Protein AF-A0A0G2HJC2-F1 (afdb_monomer_lite)

Structure (mmCIF, N/CA/C/O backbone):
data_AF-A0A0G2HJC2-F1
#
_entry.id   AF-A0A0G2HJC2-F1
#
loop_
_atom_site.group_PDB
_atom_site.id
_atom_site.type_symbol
_atom_site.label_atom_id
_atom_site.label_alt_id
_atom_site.label_comp_id
_atom_site.label_asym_id
_atom_site.label_entity_id
_atom_site.label_seq_id
_atom_site.pdbx_PDB_ins_code
_atom_site.Cartn_x
_atom_site.Cartn_y
_atom_site.Cartn_z
_atom_site.occupancy
_atom_site.B_iso_or_equiv
_atom_site.auth_seq_id
_atom_site.auth_comp_id
_atom_site.auth_asym_id
_atom_site.auth_atom_id
_atom_site.pdbx_PDB_model_num
ATOM 1 N N . THR A 1 1 ? 0.443 -3.033 -22.905 1.00 48.16 1 THR A N 1
ATOM 2 C CA . THR A 1 1 ? 1.133 -2.828 -21.617 1.00 48.16 1 THR A CA 1
ATOM 3 C C . THR A 1 1 ? 1.725 -4.152 -21.165 1.00 48.16 1 THR A C 1
ATOM 5 O O . THR A 1 1 ? 1.136 -4.862 -20.365 1.00 48.16 1 THR A O 1
ATOM 8 N N . SER A 1 2 ? 2.861 -4.552 -21.742 1.00 46.16 2 SER A N 1
ATOM 9 C CA . SER A 1 2 ? 3.611 -5.731 -21.277 1.00 46.16 2 SER A CA 1
ATOM 10 C C . SER A 1 2 ? 4.726 -5.290 -20.326 1.00 46.16 2 SER A C 1
ATOM 12 O O . SER A 1 2 ? 5.885 -5.673 -20.489 1.00 46.16 2 SER A O 1
ATOM 14 N N . ASP A 1 3 ? 4.375 -4.429 -19.371 1.00 52.62 3 ASP A N 1
ATOM 15 C CA . ASP A 1 3 ? 5.269 -4.036 -18.292 1.00 52.62 3 ASP A CA 1
ATOM 16 C C . ASP A 1 3 ? 5.336 -5.226 -17.352 1.00 52.62 3 ASP A C 1
ATOM 18 O O . ASP A 1 3 ? 4.391 -5.535 -16.629 1.00 52.62 3 ASP A O 1
ATOM 22 N N . ARG A 1 4 ? 6.432 -5.970 -17.455 1.00 57.59 4 ARG A N 1
ATOM 23 C CA . ARG A 1 4 ? 6.724 -7.124 -16.613 1.00 57.59 4 ARG A CA 1
ATOM 24 C C . ARG A 1 4 ? 6.809 -6.663 -15.160 1.00 57.59 4 ARG A C 1
ATOM 26 O O . ARG A 1 4 ? 7.878 -6.286 -14.704 1.00 57.59 4 ARG A O 1
ATOM 33 N N . SER A 1 5 ? 5.675 -6.663 -14.467 1.00 60.72 5 SER A N 1
ATOM 34 C CA . SER A 1 5 ? 5.560 -6.569 -13.010 1.00 60.72 5 SER A CA 1
ATOM 35 C C . SER A 1 5 ? 6.307 -5.401 -12.352 1.00 60.72 5 SER A C 1
ATOM 37 O O . SER A 1 5 ? 6.691 -5.509 -11.194 1.00 60.72 5 SER A O 1
ATOM 39 N N . LEU A 1 6 ? 6.536 -4.287 -13.057 1.00 76.00 6 LEU A N 1
ATOM 40 C CA . LEU A 1 6 ? 7.322 -3.168 -12.518 1.00 76.00 6 LEU A CA 1
ATOM 41 C C . LEU A 1 6 ? 6.575 -2.390 -11.429 1.00 76.00 6 LEU A C 1
ATOM 43 O O . LEU A 1 6 ? 7.219 -1.779 -10.582 1.00 76.00 6 LEU A O 1
ATOM 47 N N . ASN A 1 7 ? 5.240 -2.435 -11.424 1.00 85.94 7 ASN A N 1
ATOM 48 C CA . ASN A 1 7 ? 4.397 -1.703 -10.481 1.00 85.94 7 ASN A CA 1
ATOM 49 C C . ASN A 1 7 ? 3.275 -2.602 -9.949 1.00 85.94 7 ASN A C 1
ATOM 51 O O . ASN A 1 7 ? 2.595 -3.276 -10.724 1.00 85.94 7 ASN A O 1
ATOM 55 N N . VAL A 1 8 ? 3.059 -2.573 -8.636 1.00 90.56 8 VAL A N 1
ATOM 56 C CA . VAL A 1 8 ? 1.979 -3.272 -7.935 1.00 90.56 8 VAL A CA 1
ATOM 57 C C . VAL A 1 8 ? 1.151 -2.255 -7.163 1.00 90.56 8 VAL A C 1
ATOM 59 O O . VAL A 1 8 ? 1.692 -1.464 -6.393 1.00 90.56 8 VAL A O 1
ATOM 62 N N . ASN A 1 9 ? -0.169 -2.314 -7.332 1.00 90.81 9 ASN A N 1
ATOM 63 C CA . ASN A 1 9 ? -1.105 -1.529 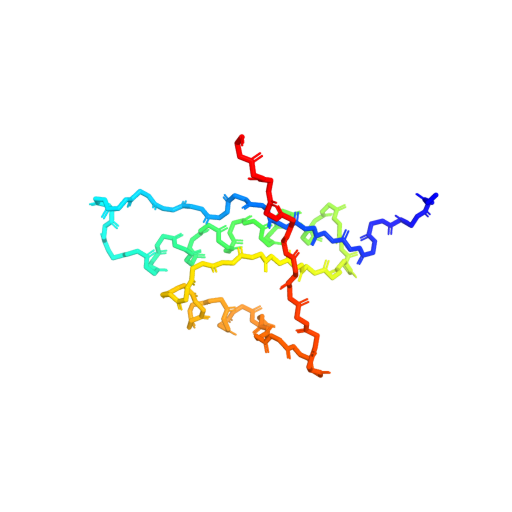-6.535 1.00 90.81 9 ASN A CA 1
ATOM 64 C C . ASN A 1 9 ? -1.790 -2.427 -5.513 1.00 90.81 9 ASN A C 1
ATOM 66 O O . ASN A 1 9 ? -2.372 -3.450 -5.879 1.00 90.81 9 ASN A O 1
ATOM 70 N N . LEU A 1 10 ? -1.729 -2.033 -4.244 1.00 90.88 10 LEU A N 1
ATOM 71 C CA . LEU A 1 10 ? -2.495 -2.667 -3.180 1.00 90.88 10 LEU A CA 1
ATOM 72 C C . LEU A 1 10 ? -3.776 -1.892 -2.950 1.00 90.88 10 LEU A C 1
ATOM 74 O O . LEU A 1 10 ? -3.750 -0.676 -2.766 1.00 90.88 10 LEU A O 1
ATOM 78 N N . TRP A 1 11 ? -4.879 -2.626 -2.959 1.00 88.44 11 TRP A N 1
ATOM 79 C CA . TRP A 1 11 ? -6.212 -2.052 -2.852 1.00 88.44 11 TRP A CA 1
ATOM 80 C C . TRP A 1 11 ? -6.788 -2.220 -1.445 1.00 88.44 11 TRP A C 1
ATOM 82 O O . TRP A 1 11 ? -7.272 -1.250 -0.875 1.00 88.44 11 TRP A O 1
ATOM 92 N N . ASP A 1 12 ? -6.648 -3.409 -0.849 1.00 86.56 12 ASP A N 1
ATOM 93 C CA . ASP A 1 12 ? -7.430 -3.793 0.335 1.00 86.56 12 ASP A CA 1
ATOM 94 C C . ASP A 1 12 ? -6.567 -4.102 1.573 1.00 86.56 12 ASP A C 1
ATOM 96 O O . ASP A 1 12 ? -6.635 -5.191 2.148 1.00 86.56 12 ASP A O 1
ATOM 100 N N . LEU A 1 13 ? -5.746 -3.144 2.020 1.00 89.81 13 LEU A N 1
ATOM 101 C CA . LEU A 1 13 ? -5.111 -3.2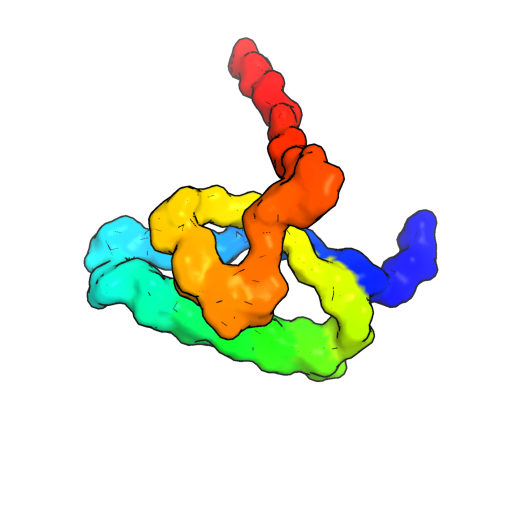43 3.340 1.00 89.81 13 LEU A CA 1
ATOM 102 C C . LEU A 1 13 ? -6.119 -2.835 4.421 1.00 89.81 13 LEU A C 1
ATOM 104 O O . LEU A 1 13 ? -6.343 -1.652 4.671 1.00 89.81 13 LEU A O 1
ATOM 108 N N . CYS A 1 14 ? -6.742 -3.826 5.058 1.00 91.62 14 CYS A N 1
ATOM 109 C CA . CYS A 1 14 ? -7.813 -3.595 6.020 1.00 91.62 14 CYS A CA 1
ATOM 110 C C . CYS A 1 14 ? -7.613 -4.388 7.316 1.00 91.62 14 CYS A C 1
ATOM 112 O O . CYS A 1 14 ? -7.225 -5.556 7.309 1.00 91.62 14 CYS A O 1
ATOM 114 N N . VAL A 1 15 ? -7.933 -3.732 8.428 1.00 93.94 15 VAL A N 1
ATOM 115 C CA . VAL A 1 15 ? -8.107 -4.318 9.758 1.00 93.94 15 VAL A CA 1
ATOM 116 C C . VAL A 1 15 ? -9.493 -3.886 10.227 1.00 93.94 15 VAL A C 1
ATOM 118 O O . VAL A 1 15 ? -9.858 -2.723 10.034 1.00 93.94 15 VAL A O 1
ATOM 121 N N . LEU A 1 16 ? -10.264 -4.819 10.785 1.00 93.50 16 LEU A N 1
ATOM 122 C CA . LEU A 1 16 ? -11.598 -4.534 11.316 1.00 93.50 16 LEU A CA 1
ATOM 123 C C . LEU A 1 16 ? -11.497 -3.571 12.508 1.00 93.50 16 LEU A C 1
ATOM 125 O O . LEU A 1 16 ? -10.541 -3.641 13.279 1.00 93.50 16 LEU A O 1
ATOM 129 N N . ASP A 1 17 ? -12.458 -2.658 12.646 1.00 90.94 17 ASP A N 1
ATOM 130 C CA . ASP A 1 17 ? -12.362 -1.543 13.602 1.00 90.94 17 ASP A CA 1
ATOM 131 C C . ASP A 1 17 ? -12.368 -2.006 15.080 1.00 90.94 17 ASP A C 1
ATOM 133 O O . ASP A 1 17 ? -11.823 -1.326 15.954 1.00 90.94 17 ASP A O 1
ATOM 137 N N . ASP A 1 18 ? -12.933 -3.185 15.361 1.00 95.69 18 ASP A N 1
ATOM 138 C CA . ASP A 1 18 ? -12.961 -3.827 16.681 1.00 95.69 18 ASP A CA 1
ATOM 139 C C . ASP A 1 18 ? -11.640 -4.525 17.058 1.00 95.69 18 ASP A C 1
ATOM 141 O O . ASP A 1 18 ? -11.431 -4.881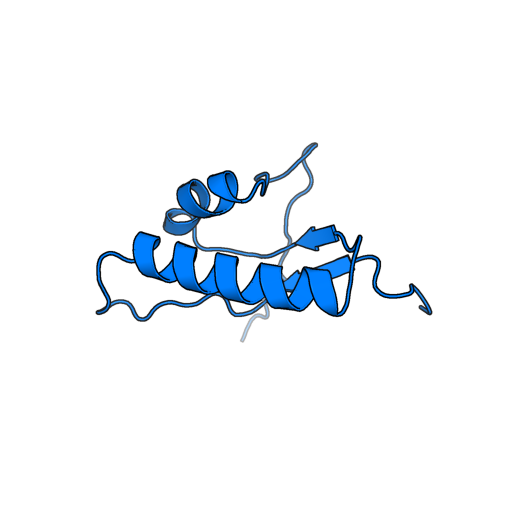 18.220 1.00 95.69 18 ASP A O 1
ATOM 145 N N . ILE A 1 19 ? -10.714 -4.683 16.108 1.00 94.88 19 ILE A N 1
ATOM 146 C CA . ILE A 1 19 ? -9.410 -5.305 16.333 1.00 94.88 19 ILE A CA 1
ATOM 147 C C . ILE A 1 19 ? -8.388 -4.248 16.759 1.00 94.88 19 ILE A C 1
ATOM 149 O O . ILE A 1 19 ? -8.038 -3.340 16.004 1.00 94.88 19 ILE A O 1
ATOM 153 N N . GLN A 1 20 ? -7.841 -4.411 17.968 1.00 94.69 20 GLN A N 1
ATOM 154 C CA . GLN A 1 20 ? -6.850 -3.500 18.541 1.00 94.69 20 GLN A CA 1
ATOM 155 C C . GLN A 1 20 ? -5.624 -4.240 19.120 1.00 94.69 20 GLN A C 1
ATOM 157 O O . GLN A 1 20 ? -5.762 -5.360 19.617 1.00 94.69 20 GLN A O 1
ATOM 162 N N . PRO A 1 21 ? -4.419 -3.630 19.083 1.00 94.75 21 PRO A N 1
ATOM 163 C CA . PRO A 1 21 ? -4.122 -2.348 18.438 1.00 94.75 21 PRO A CA 1
ATOM 164 C C . PRO A 1 21 ? -3.984 -2.502 16.914 1.00 94.75 21 PRO A C 1
ATOM 166 O O . PRO A 1 21 ? -3.216 -3.343 16.444 1.00 94.75 21 PRO A O 1
ATOM 169 N N . ARG A 1 22 ? -4.683 -1.661 16.136 1.00 94.88 22 ARG A N 1
ATOM 170 C CA . ARG A 1 22 ? -4.703 -1.705 14.658 1.00 94.88 22 ARG A CA 1
ATOM 171 C C . ARG A 1 22 ? -3.307 -1.793 14.022 1.00 94.88 22 ARG A C 1
ATOM 173 O O . ARG A 1 22 ? -3.077 -2.633 13.152 1.00 94.88 22 ARG A O 1
ATOM 180 N N . SER A 1 23 ? -2.360 -0.982 14.498 1.00 95.75 23 SER A N 1
ATOM 181 C CA . SER A 1 23 ? -0.987 -0.909 13.971 1.00 95.75 23 SER A CA 1
ATOM 182 C C . SER A 1 23 ? -0.242 -2.246 14.022 1.00 95.75 23 SER A C 1
ATOM 184 O O . SER A 1 23 ? 0.489 -2.581 13.092 1.00 95.75 23 SER A O 1
ATOM 186 N N . HIS A 1 24 ? -0.469 -3.060 15.058 1.00 97.06 24 HIS A N 1
ATOM 187 C CA . HIS A 1 24 ? 0.149 -4.382 15.167 1.00 97.06 24 HIS A CA 1
ATOM 188 C C . HIS A 1 24 ? -0.296 -5.307 14.028 1.00 97.06 24 HIS A C 1
ATOM 190 O O . HIS A 1 24 ? 0.519 -6.010 13.431 1.00 97.06 24 HIS A O 1
ATOM 196 N N . TYR A 1 25 ? -1.582 -5.277 13.686 1.00 97.06 25 TYR A N 1
ATOM 197 C CA . TYR A 1 25 ? -2.125 -6.104 12.615 1.00 97.06 25 TYR A CA 1
ATOM 198 C C . TYR A 1 25 ? -1.728 -5.580 11.235 1.00 97.06 25 TYR A C 1
ATOM 200 O O . TYR A 1 25 ? -1.347 -6.383 10.385 1.00 97.06 25 TYR A O 1
ATOM 208 N N . ILE A 1 26 ? -1.701 -4.258 11.032 1.00 97.00 26 ILE A N 1
ATOM 209 C CA . ILE A 1 26 ? -1.139 -3.646 9.816 1.00 97.00 26 ILE A CA 1
ATOM 210 C C . ILE A 1 26 ? 0.306 -4.105 9.601 1.00 97.00 26 ILE A C 1
ATOM 212 O O . ILE A 1 26 ? 0.646 -4.559 8.508 1.00 97.00 26 ILE A O 1
ATOM 216 N N . HIS A 1 27 ? 1.133 -4.093 10.651 1.00 97.44 27 HIS A N 1
ATOM 217 C CA . HIS A 1 27 ? 2.506 -4.587 10.579 1.00 97.44 27 HIS A CA 1
ATOM 218 C C . HIS A 1 27 ? 2.577 -6.051 10.122 1.00 97.44 27 HIS A C 1
ATOM 220 O O . HIS A 1 27 ? 3.341 -6.396 9.216 1.00 97.44 27 HIS A O 1
ATOM 226 N N . LEU A 1 28 ? 1.779 -6.934 10.731 1.00 97.38 28 LEU A N 1
ATOM 227 C CA . LEU A 1 28 ? 1.761 -8.358 10.389 1.00 97.38 28 LEU A CA 1
ATOM 228 C C . LEU A 1 28 ? 1.281 -8.612 8.957 1.00 97.38 28 LEU A C 1
ATOM 230 O O . LEU A 1 28 ? 1.875 -9.438 8.251 1.00 97.38 28 LEU A O 1
ATOM 234 N N . LEU A 1 29 ? 0.241 -7.898 8.520 1.00 96.38 29 LEU A N 1
ATOM 235 C CA . LEU A 1 29 ? -0.281 -7.969 7.158 1.00 96.38 29 LEU A CA 1
ATOM 236 C C . LEU A 1 29 ? 0.790 -7.527 6.159 1.00 96.38 29 LEU A C 1
ATOM 238 O O . LEU A 1 29 ? 1.138 -8.296 5.262 1.00 96.38 29 LEU A O 1
ATOM 242 N N . MET A 1 30 ? 1.397 -6.359 6.372 1.00 96.25 30 MET A N 1
ATOM 243 C CA . MET A 1 30 ? 2.444 -5.823 5.502 1.00 96.25 30 MET A CA 1
ATOM 244 C C . MET A 1 30 ? 3.665 -6.730 5.428 1.00 96.25 30 MET A C 1
ATOM 246 O O . MET A 1 30 ? 4.133 -7.051 4.334 1.00 96.25 30 MET A O 1
ATOM 250 N N . ARG A 1 31 ? 4.152 -7.228 6.569 1.00 96.44 31 ARG A N 1
ATOM 251 C CA . ARG A 1 31 ? 5.277 -8.168 6.606 1.00 96.44 31 ARG A CA 1
ATOM 252 C C . ARG A 1 31 ? 4.975 -9.432 5.802 1.00 96.44 31 ARG A C 1
ATOM 254 O O . ARG A 1 31 ? 5.810 -9.872 5.010 1.00 96.44 31 ARG A O 1
ATOM 261 N N . SER A 1 32 ? 3.784 -9.998 5.982 1.00 94.94 32 SER A N 1
ATOM 262 C CA . SER A 1 32 ? 3.352 -11.213 5.281 1.00 94.94 32 SER A CA 1
ATOM 263 C C . SER A 1 32 ? 3.204 -10.989 3.777 1.00 94.94 32 SER A C 1
ATOM 265 O O . SER A 1 32 ? 3.561 -11.851 2.973 1.00 94.94 32 SER A O 1
ATOM 267 N N . MET A 1 33 ? 2.693 -9.826 3.391 1.00 93.31 33 MET A N 1
ATOM 268 C CA . MET A 1 33 ? 2.428 -9.472 2.006 1.00 93.31 33 MET A CA 1
ATOM 269 C C . MET A 1 33 ? 3.718 -9.159 1.238 1.00 93.31 33 MET A C 1
ATOM 271 O O . MET A 1 33 ? 3.938 -9.699 0.155 1.00 93.31 33 MET A O 1
ATOM 275 N N . LEU A 1 34 ? 4.625 -8.372 1.827 1.00 93.31 34 LEU A N 1
ATOM 276 C CA . LEU A 1 34 ? 5.932 -8.061 1.241 1.00 93.31 34 LEU A CA 1
ATOM 277 C C . LEU A 1 34 ? 6.802 -9.310 1.075 1.00 93.31 34 LEU A C 1
ATOM 279 O O . LEU A 1 34 ? 7.529 -9.414 0.089 1.00 93.31 34 LEU A O 1
ATOM 283 N N . LEU A 1 35 ? 6.708 -10.280 1.992 1.00 94.00 35 LEU A N 1
ATOM 284 C CA . LEU A 1 35 ? 7.390 -11.570 1.846 1.00 94.00 35 LEU A CA 1
ATOM 285 C C . LEU A 1 35 ? 6.953 -12.292 0.560 1.00 94.00 35 LEU A C 1
ATOM 287 O O . LEU A 1 35 ? 7.792 -12.819 -0.167 1.00 94.00 35 LEU A O 1
ATOM 291 N N . ARG A 1 36 ? 5.647 -12.289 0.264 1.00 91.88 36 ARG A N 1
ATOM 292 C CA . ARG A 1 36 ? 5.083 -12.914 -0.944 1.00 91.88 36 ARG A CA 1
ATOM 293 C C . ARG A 1 36 ? 5.470 -12.139 -2.200 1.00 91.88 36 ARG A C 1
ATOM 295 O O . ARG A 1 36 ? 5.968 -12.739 -3.147 1.00 91.88 36 ARG A O 1
ATOM 302 N N . LEU A 1 37 ? 5.335 -10.811 -2.181 1.00 90.81 37 LEU A N 1
ATOM 303 C CA . LEU A 1 37 ? 5.710 -9.970 -3.321 1.00 90.81 37 LEU A CA 1
ATOM 304 C C . LEU A 1 37 ? 7.194 -10.078 -3.669 1.00 90.81 37 LEU A C 1
ATOM 306 O O . LEU A 1 37 ? 7.528 -10.173 -4.841 1.00 90.81 37 LEU A O 1
ATOM 310 N N . ARG A 1 38 ? 8.094 -10.122 -2.681 1.00 89.25 38 ARG A N 1
ATOM 311 C CA . ARG A 1 38 ? 9.532 -10.288 -2.950 1.00 89.25 38 ARG A CA 1
ATOM 312 C C . ARG A 1 38 ? 9.864 -11.619 -3.620 1.00 89.25 38 ARG A C 1
ATOM 314 O O . ARG A 1 38 ? 10.841 -11.680 -4.356 1.00 89.25 38 ARG A O 1
ATOM 321 N N . ARG A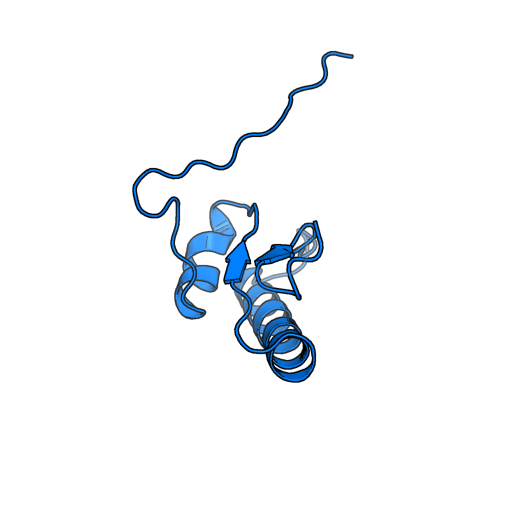 1 39 ? 9.085 -12.671 -3.355 1.00 88.94 39 ARG A N 1
ATOM 322 C CA . ARG A 1 39 ? 9.265 -13.987 -3.978 1.00 88.94 39 ARG A CA 1
ATOM 323 C C . ARG A 1 39 ? 8.746 -14.003 -5.416 1.00 88.94 39 ARG A C 1
ATOM 325 O O . ARG A 1 39 ? 9.427 -14.521 -6.291 1.00 88.94 39 ARG A O 1
ATOM 332 N N . ASP A 1 40 ? 7.558 -13.444 -5.640 1.00 87.44 40 ASP A N 1
ATOM 333 C CA . ASP A 1 40 ? 6.819 -13.628 -6.895 1.00 87.44 40 ASP A CA 1
ATOM 334 C C . ASP A 1 40 ? 7.021 -12.465 -7.888 1.00 87.44 40 ASP A C 1
ATOM 336 O O . ASP A 1 40 ? 6.926 -12.658 -9.098 1.00 87.44 40 ASP A O 1
ATOM 340 N N . LEU A 1 41 ? 7.312 -11.258 -7.388 1.00 86.81 41 LEU A N 1
ATOM 341 C CA . LEU A 1 41 ? 7.405 -9.994 -8.134 1.00 86.81 41 LEU A CA 1
ATOM 342 C C . LEU A 1 41 ? 8.591 -9.149 -7.627 1.00 86.81 41 LEU A C 1
ATOM 344 O O . LEU A 1 41 ? 8.449 -7.980 -7.263 1.00 86.81 41 LEU A O 1
ATOM 348 N N . ALA A 1 42 ? 9.778 -9.756 -7.550 1.00 84.38 42 ALA A N 1
ATOM 349 C CA . ALA A 1 42 ? 10.984 -9.073 -7.086 1.00 84.38 42 ALA A CA 1
ATOM 350 C C . ALA A 1 42 ? 11.284 -7.806 -7.911 1.00 84.38 42 ALA A C 1
ATOM 352 O O . ALA A 1 42 ? 11.215 -7.819 -9.138 1.00 84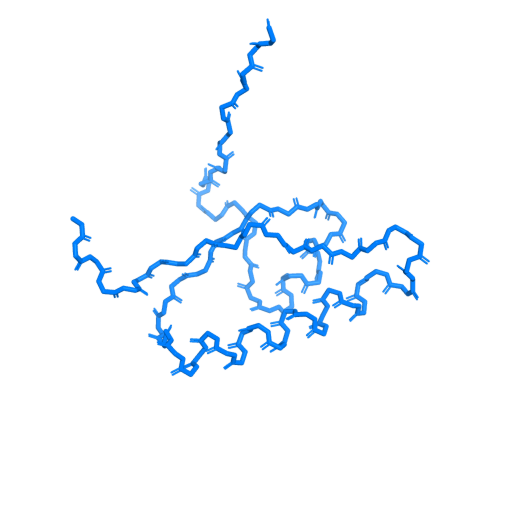.38 42 ALA A O 1
ATOM 353 N N . GLY A 1 43 ? 11.654 -6.718 -7.228 1.00 84.56 43 GLY A N 1
ATOM 354 C CA . GLY A 1 43 ? 12.006 -5.447 -7.870 1.00 84.56 43 GLY A CA 1
ATOM 355 C C . GLY A 1 43 ? 10.818 -4.592 -8.319 1.00 84.56 43 GLY A C 1
ATOM 356 O O . GLY A 1 43 ? 11.045 -3.546 -8.923 1.00 84.56 43 GLY A O 1
ATOM 357 N N . CYS A 1 44 ? 9.576 -4.992 -8.022 1.00 88.25 44 CYS A N 1
ATOM 358 C CA . CYS A 1 44 ? 8.416 -4.140 -8.270 1.00 88.25 44 CYS A CA 1
ATOM 359 C C . CYS A 1 44 ? 8.379 -2.933 -7.321 1.00 88.25 44 CYS A C 1
ATOM 361 O O . CYS A 1 44 ? 8.743 -3.028 -6.144 1.00 88.25 44 CYS A O 1
ATOM 363 N N . SER A 1 45 ? 7.898 -1.800 -7.829 1.00 89.31 45 SER A N 1
ATOM 364 C CA . SER A 1 45 ? 7.437 -0.698 -6.992 1.00 89.31 45 SER A CA 1
ATOM 365 C C . SER A 1 45 ? 6.042 -1.024 -6.453 1.00 89.31 45 SER A C 1
ATOM 367 O O . SER A 1 45 ? 5.251 -1.698 -7.119 1.00 89.31 45 SER A O 1
ATOM 369 N N . ILE A 1 46 ? 5.737 -0.568 -5.240 1.00 92.00 46 ILE A N 1
ATOM 370 C CA . ILE A 1 46 ? 4.450 -0.822 -4.592 1.00 92.00 46 ILE A CA 1
ATOM 371 C C . ILE A 1 46 ? 3.808 0.519 -4.269 1.00 92.00 46 ILE A C 1
ATOM 373 O O . ILE A 1 46 ? 4.434 1.367 -3.636 1.00 92.00 46 ILE A O 1
ATOM 377 N N . SER A 1 47 ? 2.556 0.696 -4.677 1.00 92.62 47 SER A N 1
ATOM 378 C CA . SER A 1 47 ? 1.752 1.862 -4.324 1.00 92.62 47 SER A CA 1
ATOM 379 C C . SER A 1 47 ? 0.422 1.435 -3.704 1.00 92.62 47 SER A C 1
ATOM 381 O O . SER A 1 47 ? -0.077 0.340 -3.970 1.00 92.62 47 SER A O 1
ATOM 383 N N . MET A 1 48 ? -0.138 2.272 -2.833 1.00 92.38 48 MET A N 1
ATOM 384 C CA . MET A 1 48 ? -1.448 2.032 -2.232 1.00 92.38 48 MET A CA 1
ATOM 385 C C . MET A 1 48 ? -2.105 3.342 -1.810 1.00 92.38 48 MET A C 1
ATOM 387 O O . MET A 1 48 ? -1.422 4.332 -1.546 1.00 92.38 48 MET A O 1
ATOM 391 N N . MET A 1 49 ? -3.430 3.319 -1.701 1.00 91.62 49 MET A N 1
ATOM 392 C CA . MET A 1 49 ? -4.171 4.283 -0.890 1.00 91.62 49 MET A CA 1
ATOM 393 C C . MET A 1 49 ? -4.364 3.680 0.502 1.00 91.62 49 MET A C 1
ATOM 395 O O . MET A 1 49 ? -4.569 2.477 0.631 1.00 91.62 49 MET A O 1
ATOM 399 N N . THR A 1 50 ? -4.289 4.504 1.542 1.00 91.50 50 THR A N 1
ATOM 400 C CA . THR A 1 50 ? -4.378 4.041 2.931 1.00 91.50 50 THR A CA 1
ATOM 401 C C . THR A 1 50 ? -5.135 5.042 3.794 1.00 91.50 50 THR A C 1
ATOM 403 O O . THR A 1 50 ? -5.286 6.207 3.420 1.00 91.50 50 THR A O 1
ATOM 406 N N . ARG A 1 51 ? -5.588 4.600 4.971 1.00 90.69 51 ARG A N 1
ATOM 407 C CA . ARG A 1 51 ? -6.060 5.505 6.023 1.00 90.69 51 ARG A CA 1
ATOM 408 C C . ARG A 1 51 ? -4.870 6.250 6.631 1.00 90.69 51 ARG A C 1
ATOM 410 O O . ARG A 1 51 ? -3.792 5.677 6.789 1.00 90.69 51 ARG A O 1
ATOM 417 N N . THR A 1 52 ? -5.079 7.506 7.023 1.00 90.81 52 THR A N 1
ATOM 418 C CA . THR A 1 52 ? -4.038 8.355 7.633 1.00 90.81 52 THR A CA 1
ATOM 419 C C . THR A 1 52 ? -3.464 7.743 8.915 1.00 90.81 52 THR A C 1
ATOM 421 O O . THR A 1 52 ? -2.274 7.866 9.178 1.00 90.81 52 THR A O 1
ATOM 424 N N . GLU A 1 53 ? -4.286 7.024 9.684 1.00 92.88 53 GLU A N 1
ATOM 425 C CA . GLU A 1 53 ? -3.878 6.323 10.911 1.00 92.88 53 GLU A CA 1
ATOM 426 C C . GLU A 1 53 ? -2.839 5.210 10.689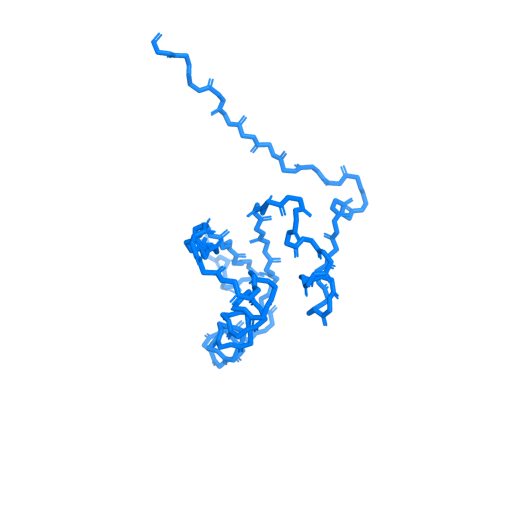 1.00 92.88 53 GLU A C 1
ATOM 428 O O . GLU A 1 53 ? -2.088 4.886 11.606 1.00 92.88 53 GLU A O 1
ATOM 433 N N . ASP A 1 54 ? -2.762 4.656 9.475 1.00 94.19 54 ASP A N 1
ATOM 434 C CA . ASP A 1 54 ? -1.858 3.552 9.140 1.00 94.19 54 ASP A CA 1
ATOM 435 C C . ASP A 1 54 ? -0.507 4.037 8.589 1.00 94.19 54 ASP A C 1
ATOM 437 O O . ASP A 1 54 ? 0.460 3.271 8.571 1.00 94.19 54 ASP A O 1
ATOM 441 N N . VAL A 1 55 ? -0.413 5.307 8.170 1.00 94.12 55 VAL A N 1
ATOM 442 C CA . VAL A 1 55 ? 0.798 5.895 7.565 1.00 94.12 55 VAL A CA 1
ATOM 443 C C . VAL A 1 55 ? 2.049 5.679 8.429 1.00 94.12 55 VAL A C 1
ATOM 445 O O . VAL A 1 55 ? 3.029 5.166 7.884 1.00 94.12 55 VAL A O 1
ATOM 448 N N . PRO A 1 56 ? 2.042 5.930 9.757 1.00 95.56 56 PRO A N 1
ATOM 449 C CA . PRO A 1 56 ? 3.244 5.752 10.577 1.00 95.56 56 PRO A CA 1
ATOM 450 C C . PRO A 1 56 ? 3.775 4.313 10.593 1.00 95.56 56 PRO A C 1
ATOM 452 O O . PRO A 1 56 ? 4.980 4.089 10.709 1.00 95.56 56 PRO A O 1
ATOM 455 N N . GLU A 1 57 ? 2.893 3.314 10.488 1.00 96.44 57 GLU A N 1
ATOM 456 C CA . GLU A 1 57 ? 3.325 1.917 10.421 1.00 96.44 57 GLU A CA 1
ATOM 457 C C . GLU A 1 57 ? 3.843 1.566 9.022 1.00 96.44 57 GLU A C 1
ATOM 459 O O . GLU A 1 57 ? 4.830 0.847 8.893 1.00 96.44 57 GLU A O 1
ATOM 464 N N . LEU A 1 58 ? 3.238 2.112 7.966 1.00 95.75 58 LEU A N 1
ATOM 465 C CA . LEU A 1 58 ? 3.685 1.908 6.586 1.00 95.75 58 LEU A CA 1
ATOM 466 C C . LEU A 1 58 ? 5.064 2.527 6.313 1.00 95.75 58 LEU A C 1
ATOM 468 O O . LEU A 1 58 ? 5.879 1.915 5.616 1.00 95.75 58 LEU A O 1
ATOM 472 N N . GLU A 1 59 ? 5.379 3.678 6.907 1.00 96.00 59 GLU A N 1
ATOM 473 C CA . GLU A 1 59 ? 6.706 4.306 6.817 1.00 96.00 59 GLU A CA 1
ATOM 474 C C . GLU A 1 59 ? 7.821 3.397 7.360 1.00 96.00 59 GLU A C 1
ATOM 476 O O . GLU A 1 59 ? 8.925 3.369 6.813 1.00 96.00 59 GLU A O 1
ATOM 481 N N . ARG A 1 60 ? 7.530 2.552 8.362 1.00 96.62 60 ARG A N 1
ATOM 482 C CA . ARG A 1 60 ? 8.487 1.551 8.878 1.00 96.62 60 ARG A CA 1
ATOM 483 C C . ARG A 1 60 ? 8.857 0.486 7.846 1.00 96.62 60 ARG A C 1
ATOM 485 O O . ARG A 1 60 ? 9.914 -0.134 7.960 1.00 96.62 60 ARG A O 1
ATOM 492 N N . PHE A 1 61 ? 8.013 0.277 6.838 1.00 95.31 61 PHE A N 1
ATOM 493 C CA . PHE A 1 61 ? 8.287 -0.598 5.697 1.00 95.31 61 PHE A CA 1
ATOM 494 C C . PHE A 1 61 ? 8.918 0.140 4.505 1.00 95.31 61 PHE A C 1
ATOM 496 O O . PHE A 1 61 ? 9.171 -0.490 3.477 1.00 95.31 61 PHE A O 1
ATOM 503 N N . GLY A 1 62 ? 9.204 1.440 4.638 1.00 94.25 62 GLY A N 1
ATOM 504 C CA . GLY A 1 62 ? 9.826 2.263 3.600 1.00 94.25 62 GLY A CA 1
ATOM 505 C C . GLY A 1 62 ? 8.842 2.889 2.611 1.00 94.25 62 GLY A C 1
ATOM 506 O O . GLY A 1 62 ? 9.270 3.347 1.552 1.00 94.25 62 GLY A O 1
ATOM 507 N N . PHE A 1 63 ? 7.541 2.905 2.921 1.00 94.00 63 PHE A N 1
ATOM 508 C CA . PHE A 1 63 ? 6.587 3.702 2.150 1.00 94.00 63 PHE A CA 1
ATOM 509 C C . PHE A 1 63 ? 6.832 5.191 2.385 1.00 94.00 63 PHE A C 1
ATOM 511 O O . PHE A 1 63 ? 7.220 5.605 3.474 1.00 94.00 63 PHE A O 1
ATOM 518 N N . LEU A 1 64 ? 6.592 5.985 1.345 1.00 93.31 64 LEU A N 1
ATOM 519 C CA . LEU A 1 64 ? 6.690 7.438 1.382 1.00 93.31 64 LEU A CA 1
ATOM 520 C C . LEU A 1 64 ? 5.321 8.018 1.051 1.00 93.31 64 LEU A C 1
ATOM 522 O O . LEU A 1 64 ? 4.717 7.644 0.041 1.00 93.31 64 LEU A O 1
ATOM 526 N N . GLU A 1 65 ? 4.841 8.941 1.876 1.00 90.38 65 GLU A N 1
ATOM 527 C CA . GLU A 1 65 ? 3.629 9.687 1.569 1.00 90.38 65 GLU A CA 1
ATOM 528 C C . GLU A 1 65 ? 3.916 10.729 0.478 1.00 90.38 65 GLU A C 1
ATOM 530 O O . GLU A 1 65 ? 4.835 11.538 0.590 1.00 90.38 65 GLU A O 1
ATOM 535 N N . SER A 1 66 ? 3.117 10.706 -0.593 1.00 84.38 66 SER A N 1
ATOM 536 C CA . SER A 1 66 ? 3.129 11.696 -1.683 1.00 84.38 66 SER A CA 1
ATOM 537 C C . SER A 1 66 ? 4.532 12.110 -2.191 1.00 84.38 66 SER A C 1
ATOM 539 O O . SER A 1 66 ? 4.850 13.307 -2.239 1.00 84.38 66 SER A O 1
ATOM 541 N N . PRO A 1 67 ? 5.400 11.154 -2.585 1.00 85.38 67 PRO A N 1
ATOM 542 C CA . PRO A 1 67 ? 6.781 11.452 -2.955 1.00 85.38 67 PRO A CA 1
ATOM 543 C C . PRO A 1 67 ? 6.835 12.410 -4.149 1.00 85.38 67 PRO A C 1
ATOM 545 O O . PRO A 1 67 ? 6.115 12.238 -5.132 1.00 85.38 67 PRO A O 1
ATOM 548 N N . ASN A 1 68 ? 7.703 13.423 -4.079 1.00 86.31 68 ASN A N 1
ATOM 549 C CA . ASN A 1 68 ? 7.898 14.428 -5.136 1.00 86.31 68 ASN A CA 1
ATOM 550 C C . ASN A 1 68 ? 6.605 15.149 -5.575 1.00 86.31 68 ASN A C 1
ATOM 552 O O . ASN A 1 68 ? 6.483 15.565 -6.726 1.00 86.31 68 ASN A O 1
ATOM 556 N N . GLY A 1 69 ? 5.622 15.278 -4.677 1.00 85.62 69 GLY A N 1
ATOM 557 C CA . GLY A 1 69 ? 4.342 15.923 -4.981 1.00 85.62 69 GLY A CA 1
ATOM 558 C C . GLY A 1 69 ? 3.383 15.067 -5.816 1.00 85.62 69 GLY A C 1
ATOM 559 O O . GLY A 1 69 ? 2.356 15.579 -6.267 1.00 85.62 69 GLY A O 1
ATOM 560 N N . ILE A 1 70 ? 3.682 13.777 -6.015 1.00 87.12 70 ILE A N 1
ATOM 561 C CA . ILE A 1 70 ? 2.749 12.822 -6.620 1.00 87.12 70 ILE A CA 1
ATOM 562 C C . ILE A 1 70 ? 1.561 12.655 -5.677 1.00 87.12 70 ILE A C 1
ATOM 564 O O . ILE A 1 70 ? 1.733 12.356 -4.499 1.00 87.12 70 ILE A O 1
ATOM 568 N N . ARG A 1 71 ? 0.346 12.825 -6.204 1.00 86.50 71 ARG A N 1
ATOM 569 C CA . ARG A 1 71 ? -0.890 12.670 -5.435 1.00 86.50 71 ARG A CA 1
ATOM 570 C C . ARG A 1 71 ? -1.730 11.538 -5.990 1.00 86.50 71 ARG A C 1
ATOM 572 O O . ARG A 1 71 ? -1.947 11.453 -7.198 1.00 86.50 71 ARG A O 1
ATOM 579 N N . ALA A 1 72 ? -2.237 10.707 -5.088 1.00 85.62 72 ALA A N 1
ATOM 580 C CA . ALA A 1 72 ? -3.270 9.747 -5.421 1.00 85.62 72 ALA A CA 1
ATOM 581 C C . ALA A 1 72 ? -4.559 10.510 -5.771 1.00 85.62 72 ALA A C 1
ATOM 583 O O . ALA A 1 72 ? -4.979 11.409 -5.043 1.00 85.62 72 ALA A O 1
ATOM 584 N N . MET A 1 73 ? -5.166 10.177 -6.908 1.00 87.88 73 MET A N 1
ATOM 585 C CA . MET A 1 73 ? -6.418 10.773 -7.372 1.00 87.88 73 MET A CA 1
ATOM 586 C C . MET A 1 73 ? -7.475 9.681 -7.484 1.00 87.88 73 MET A C 1
ATOM 588 O O . MET A 1 73 ? -7.180 8.579 -7.941 1.00 87.88 73 MET A O 1
ATOM 592 N N . ALA A 1 74 ? -8.705 9.996 -7.092 1.00 86.69 74 ALA A N 1
ATOM 593 C CA . ALA A 1 74 ? -9.846 9.099 -7.214 1.00 86.69 74 ALA A CA 1
ATOM 594 C C . ALA A 1 74 ? -10.955 9.770 -8.031 1.00 86.69 74 ALA A C 1
ATOM 596 O O . ALA A 1 74 ? -11.167 10.981 -7.937 1.00 86.69 74 ALA A O 1
ATOM 597 N N . LEU A 1 75 ? -11.666 8.977 -8.835 1.00 91.19 75 LEU A N 1
ATOM 598 C CA . LEU A 1 75 ? -12.856 9.435 -9.541 1.00 91.19 75 LEU A CA 1
ATOM 599 C C . LEU A 1 75 ? -14.058 9.346 -8.598 1.00 91.19 75 LEU A C 1
ATOM 601 O O . LEU A 1 75 ? -14.469 8.254 -8.213 1.00 91.19 75 LEU A O 1
ATOM 605 N N . GLN A 1 76 ? -14.642 10.491 -8.256 1.00 90.25 76 GLN A N 1
ATOM 606 C CA . GLN A 1 76 ? -15.900 10.527 -7.521 1.00 90.25 76 GLN A CA 1
ATOM 607 C C . GLN A 1 76 ? -17.063 10.347 -8.501 1.00 90.25 76 GLN A C 1
ATOM 609 O O . GLN A 1 76 ? -17.394 11.254 -9.269 1.00 90.25 76 GLN A O 1
ATOM 614 N N . LEU A 1 77 ? -17.680 9.168 -8.479 1.00 90.69 77 LEU A N 1
ATOM 615 C CA . LEU A 1 77 ? -18.919 8.919 -9.207 1.00 90.69 77 LEU A CA 1
ATOM 616 C C . LEU A 1 77 ? -20.068 9.565 -8.427 1.00 90.69 77 LEU A C 1
ATOM 618 O O . LEU A 1 77 ? -20.264 9.275 -7.247 1.00 90.69 77 LEU A O 1
ATOM 622 N N . ARG A 1 78 ? -20.790 10.489 -9.068 1.00 84.88 78 ARG A N 1
ATOM 623 C CA . ARG A 1 78 ? -22.035 11.023 -8.507 1.00 84.88 78 ARG A CA 1
ATOM 624 C C . ARG A 1 78 ? -23.127 9.960 -8.692 1.00 84.88 78 ARG A C 1
ATOM 626 O O . ARG A 1 78 ? -23.170 9.393 -9.786 1.00 84.88 78 ARG A O 1
ATOM 633 N N . PRO A 1 79 ? -23.930 9.663 -7.658 1.00 70.38 79 PRO A N 1
ATOM 634 C CA . PRO A 1 79 ? -25.068 8.760 -7.788 1.00 70.38 79 PRO A CA 1
ATOM 635 C C . PRO A 1 79 ? -26.116 9.302 -8.766 1.00 70.38 79 PRO A C 1
ATOM 637 O O . PRO A 1 79 ? -26.183 10.544 -8.942 1.00 70.38 79 PRO A O 1
#

Radius of gyration: 14.2 Å; chains: 1; bounding box: 37×30×40 Å

Foldseek 3Di:
DPPQLQEEEDEDQDDDPPDPPPLVVSLVVVVVVVVVCCVPRNNHDYDYDDDPVNVVSVVVVVDDPCPPVNDDDDDDDDD

pLDDT: mean 88.74, std 10.48, range [46.16, 97.44]

Organism: NCBI:txid1604020

Secondary structure (DSSP, 8-state):
----S-EEEE------TTSSSHHHHHHHHHHHHHHHHHHHSTT-EEEE---GGGHHHHHTTT--SSGGG----------

Sequence (79 aa):
TSDRSLNVNLWDLCVLDDIQPRSHYIHLLMRSMLLRLRRDLAGCSISMMTRTEDVPELERFGFLESPNGIRAMALQLRP